Protein AF-A0A974P529-F1 (afdb_monomer_lite)

pLDDT: mean 87.69, std 9.78, range [57.41, 97.06]

Sequence (82 aa):
MAAYGAVRGELMAFKARD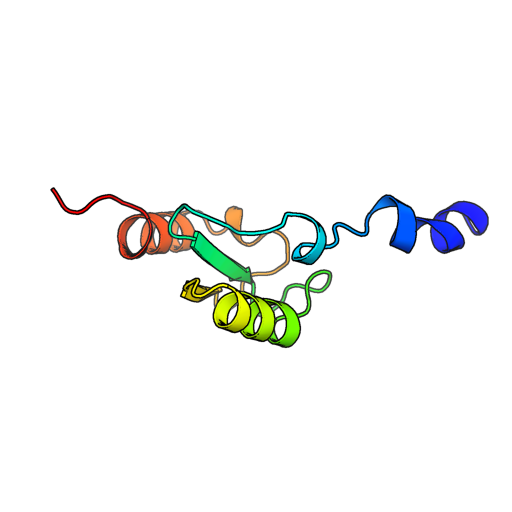LGPIATPVVFLLGTLDAYSVSSEVEAYAREVGATYVPVAGGGHSAMFMVAEMLGLLVEHVRPSA

Secondary structure (DSSP, 8-state):
-HHHHHHHHHHH---GGGG----S--EEEEETT-SSS-HHHHHHHHHHTT-EEEEETT--TTGGG-HHH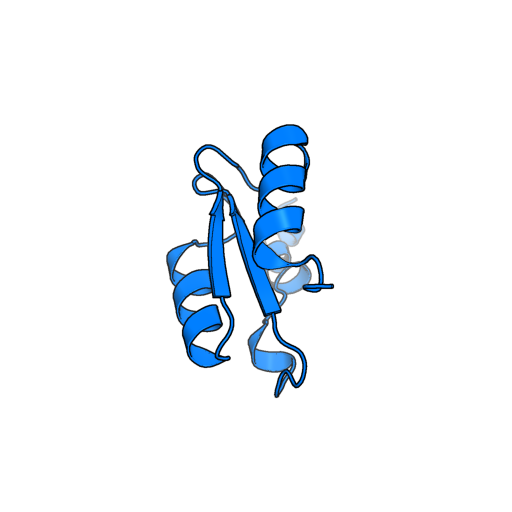HHHHHHHHTSPP-

Foldseek 3Di:
DVVCVVCVCVVVDDDPVVVPADPDADEAEEEPAEPPDDLVVVVVVCVVRVHHYDYDYRAYPVNVVVPVSNVVVCVVPPDDDD

InterPro domains:
  IPR029058 Alpha/Beta hydrolase fold [G3DSA:3.40.50.1820] (1-79)
  IPR029058 Alpha/Beta hydrolase fold [SSF53474] (16-77)

Radius of gyration: 14.89 Å; chains: 1; bounding box: 33×29×44 Å

Structure (mmCIF, N/CA/C/O backbone):
data_AF-A0A974P529-F1
#
_entry.id   AF-A0A974P529-F1
#
loop_
_atom_site.group_PDB
_atom_site.id
_atom_site.type_symbol
_atom_site.label_atom_id
_atom_site.label_alt_id
_atom_site.label_comp_id
_atom_site.label_asym_id
_atom_site.label_entity_id
_atom_site.label_seq_id
_atom_site.pdbx_PDB_ins_code
_atom_site.Cartn_x
_atom_site.Cartn_y
_atom_site.Cartn_z
_atom_site.occupancy
_atom_site.B_iso_or_equiv
_atom_site.auth_seq_id
_atom_site.auth_comp_id
_atom_site.auth_asym_id
_atom_site.auth_atom_id
_atom_site.pdbx_PDB_model_num
ATOM 1 N N . MET A 1 1 ? 21.841 -13.839 -17.997 1.00 64.38 1 MET A N 1
ATOM 2 C CA . MET A 1 1 ? 20.814 -12.774 -17.931 1.00 64.38 1 MET A CA 1
ATOM 3 C C . MET A 1 1 ? 19.494 -13.157 -18.599 1.00 64.38 1 MET A C 1
ATOM 5 O O . MET A 1 1 ? 18.482 -13.033 -17.931 1.00 64.38 1 MET A O 1
ATOM 9 N N . ALA A 1 2 ? 19.468 -13.669 -19.840 1.00 78.31 2 ALA A N 1
ATOM 10 C CA . ALA A 1 2 ? 18.213 -14.039 -20.525 1.00 78.31 2 ALA A CA 1
ATOM 11 C C . ALA A 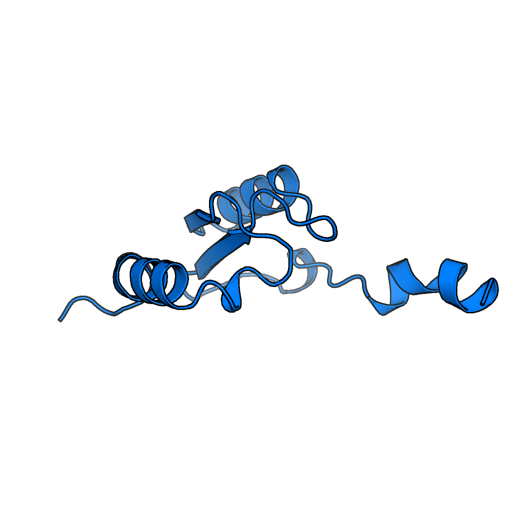1 2 ? 17.354 -15.070 -19.759 1.00 78.31 2 ALA A C 1
ATOM 13 O O . ALA A 1 2 ? 16.170 -14.839 -19.550 1.00 78.31 2 ALA A O 1
ATOM 14 N N . ALA A 1 3 ? 17.970 -16.148 -19.257 1.00 77.88 3 ALA A N 1
ATOM 15 C CA . ALA A 1 3 ? 17.275 -17.144 -18.436 1.00 77.88 3 ALA A CA 1
ATOM 16 C C . ALA A 1 3 ? 16.700 -16.542 -17.139 1.00 77.88 3 ALA A C 1
ATOM 18 O O . ALA A 1 3 ? 15.554 -16.801 -16.807 1.00 77.88 3 ALA A O 1
ATOM 19 N N . TYR A 1 4 ? 17.461 -15.678 -16.453 1.00 73.75 4 TYR A N 1
ATOM 20 C CA . TYR A 1 4 ? 16.988 -14.971 -15.257 1.00 73.75 4 TYR A CA 1
ATOM 21 C C . TYR A 1 4 ? 15.800 -14.058 -15.574 1.00 73.75 4 TYR A C 1
ATOM 23 O O . TYR A 1 4 ? 14.806 -14.109 -14.867 1.00 73.75 4 TYR A O 1
ATOM 31 N N . GLY A 1 5 ? 15.857 -13.274 -16.657 1.00 75.44 5 GLY A N 1
ATOM 32 C CA . GLY A 1 5 ? 14.738 -12.428 -17.085 1.00 75.44 5 GLY A CA 1
ATOM 33 C C . GLY A 1 5 ? 13.460 -13.220 -17.375 1.00 75.44 5 GLY A C 1
ATOM 34 O O . GLY A 1 5 ? 12.381 -12.756 -17.024 1.00 75.44 5 GLY A O 1
ATOM 35 N N . ALA A 1 6 ? 13.591 -14.427 -17.938 1.00 78.25 6 ALA A N 1
ATOM 36 C CA . ALA A 1 6 ? 12.462 -15.306 -18.233 1.00 78.25 6 ALA A CA 1
ATOM 37 C C . ALA A 1 6 ? 11.770 -15.853 -16.972 1.00 78.25 6 ALA A C 1
ATOM 39 O O . ALA A 1 6 ? 10.550 -15.942 -16.953 1.00 78.25 6 ALA A O 1
ATOM 40 N N . VAL A 1 7 ? 12.525 -16.173 -15.912 1.00 71.38 7 VAL A N 1
ATOM 41 C CA . VAL A 1 7 ? 11.963 -16.754 -14.672 1.00 71.38 7 VAL A CA 1
ATOM 42 C C . VAL A 1 7 ? 11.783 -15.744 -13.537 1.00 71.38 7 VAL A C 1
ATOM 44 O O . VAL A 1 7 ? 11.186 -16.068 -12.516 1.00 71.38 7 VAL A O 1
ATOM 47 N N . ARG A 1 8 ? 12.290 -14.511 -13.673 1.00 70.38 8 ARG A N 1
ATOM 48 C CA . ARG A 1 8 ? 12.250 -13.489 -12.611 1.00 70.38 8 ARG A CA 1
ATOM 49 C C . ARG A 1 8 ? 10.827 -13.196 -12.149 1.00 70.38 8 ARG A C 1
ATOM 51 O O . ARG A 1 8 ? 10.626 -13.015 -10.956 1.00 70.38 8 ARG A O 1
ATOM 58 N N . GLY A 1 9 ? 9.871 -13.156 -13.078 1.00 66.81 9 GLY A N 1
ATOM 59 C CA . GLY A 1 9 ? 8.458 -12.977 -12.758 1.00 66.81 9 GLY A CA 1
ATOM 60 C C . GLY A 1 9 ? 7.952 -14.081 -11.836 1.00 66.81 9 GLY A C 1
ATOM 61 O O . GLY A 1 9 ? 7.388 -13.774 -10.804 1.00 66.81 9 GLY A O 1
ATOM 62 N N . GLU A 1 10 ? 8.240 -15.345 -12.142 1.00 70.31 10 GLU A N 1
ATOM 63 C CA . GLU A 1 10 ? 7.829 -16.496 -11.325 1.00 70.31 10 GLU A CA 1
ATOM 64 C C . GLU A 1 10 ? 8.565 -16.563 -9.982 1.00 70.31 10 GLU A C 1
ATOM 66 O O . GLU A 1 10 ? 7.949 -16.832 -8.956 1.00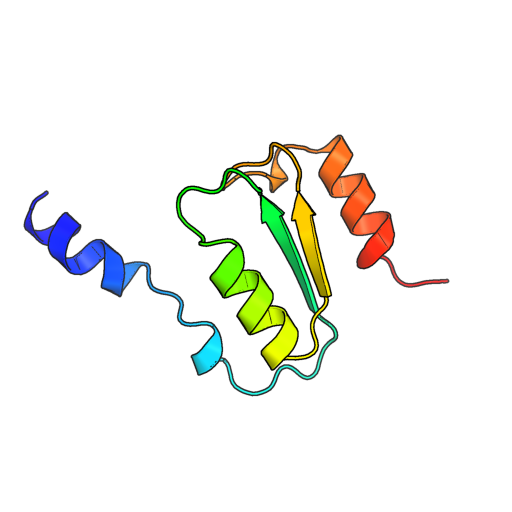 70.31 10 GLU A O 1
ATOM 71 N N . LEU A 1 11 ? 9.868 -16.265 -9.965 1.00 68.06 11 LEU A N 1
ATOM 72 C CA . LEU A 1 11 ? 10.681 -16.270 -8.743 1.00 68.06 11 LEU A CA 1
ATOM 73 C C . LEU A 1 11 ? 10.316 -15.143 -7.770 1.00 68.06 11 LEU A C 1
ATOM 75 O O . LEU A 1 11 ? 10.542 -15.279 -6.571 1.00 68.06 11 LEU A O 1
ATOM 79 N N . MET A 1 12 ? 9.812 -14.020 -8.283 1.00 71.00 12 MET A N 1
ATOM 80 C CA . MET A 1 12 ? 9.449 -12.840 -7.491 1.00 71.00 12 MET A CA 1
ATOM 81 C C . MET A 1 12 ? 7.927 -12.668 -7.362 1.00 71.00 12 MET A C 1
ATOM 83 O O . MET A 1 12 ? 7.479 -11.745 -6.683 1.00 71.00 12 MET A O 1
ATOM 87 N N . ALA A 1 13 ? 7.125 -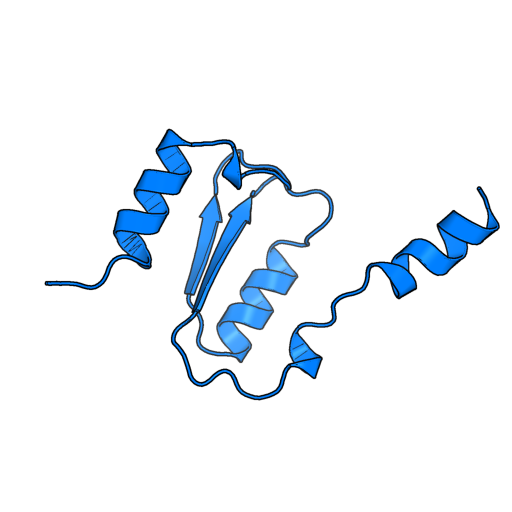13.527 -8.003 1.00 68.00 13 ALA A N 1
ATOM 88 C CA . ALA A 1 13 ? 5.670 -13.463 -7.954 1.00 68.00 13 ALA A CA 1
ATOM 89 C C . ALA A 1 13 ? 5.175 -13.991 -6.612 1.00 68.00 13 ALA A C 1
ATOM 91 O O . ALA A 1 13 ? 4.866 -15.169 -6.442 1.00 68.00 13 ALA A O 1
ATOM 92 N N . PHE A 1 14 ? 5.036 -13.080 -5.662 1.00 73.12 14 PHE A N 1
ATOM 93 C CA . PHE A 1 14 ? 4.153 -13.295 -4.537 1.00 73.12 14 PHE A CA 1
ATOM 94 C C . PHE A 1 14 ? 2.696 -13.122 -4.994 1.00 73.12 14 PHE A C 1
ATOM 96 O O . PHE A 1 14 ? 2.298 -12.042 -5.432 1.00 73.12 14 PHE A O 1
ATOM 103 N N . LYS A 1 15 ? 1.888 -14.181 -4.898 1.00 80.50 15 LYS A N 1
ATOM 104 C CA . LYS A 1 15 ? 0.449 -14.133 -5.187 1.00 80.50 15 LYS A CA 1
ATOM 105 C C . LYS A 1 15 ? -0.327 -13.996 -3.887 1.00 80.50 15 LYS A C 1
ATOM 107 O O . LYS A 1 15 ? -0.570 -14.977 -3.195 1.00 80.50 15 LYS A O 1
ATOM 112 N N . ALA A 1 16 ? -0.752 -12.774 -3.572 1.00 81.62 16 ALA A N 1
ATOM 113 C CA . ALA A 1 16 ? -1.442 -12.484 -2.313 1.00 81.62 16 ALA A CA 1
ATOM 114 C C . ALA A 1 16 ? -2.705 -13.341 -2.095 1.00 81.62 16 ALA A C 1
ATOM 116 O O . ALA A 1 16 ? -2.975 -13.744 -0.970 1.00 81.62 16 ALA A O 1
ATOM 117 N N . ARG A 1 17 ? -3.420 -13.695 -3.172 1.00 84.69 17 ARG A N 1
ATOM 118 C CA . ARG A 1 17 ? -4.623 -14.549 -3.133 1.00 84.69 17 ARG A CA 1
ATOM 119 C C . ARG A 1 17 ? -4.367 -15.969 -2.626 1.00 84.69 17 ARG A C 1
ATOM 121 O O . ARG A 1 17 ? -5.296 -16.612 -2.147 1.00 84.69 17 ARG A O 1
ATOM 128 N N . ASP A 1 18 ? -3.123 -16.433 -2.677 1.00 87.75 18 ASP A N 1
ATOM 129 C CA . ASP A 1 18 ? -2.752 -17.766 -2.202 1.00 87.75 18 ASP A CA 1
ATOM 130 C C . ASP A 1 18 ? -2.572 -17.801 -0.669 1.00 87.75 18 ASP A C 1
ATOM 132 O O . ASP A 1 18 ? -2.460 -18.881 -0.092 1.00 87.75 18 ASP A O 1
ATOM 136 N N . LEU A 1 19 ? -2.579 -16.645 0.018 1.00 79.19 19 LEU A N 1
ATOM 137 C CA . LEU A 1 19 ? -2.480 -16.567 1.485 1.00 79.19 19 LEU A CA 1
ATOM 138 C C . LEU A 1 19 ? -3.716 -17.110 2.221 1.00 79.19 19 LEU A C 1
ATOM 140 O O . LEU A 1 19 ? -3.634 -17.390 3.417 1.00 79.19 19 LEU A O 1
ATOM 144 N N . GLY A 1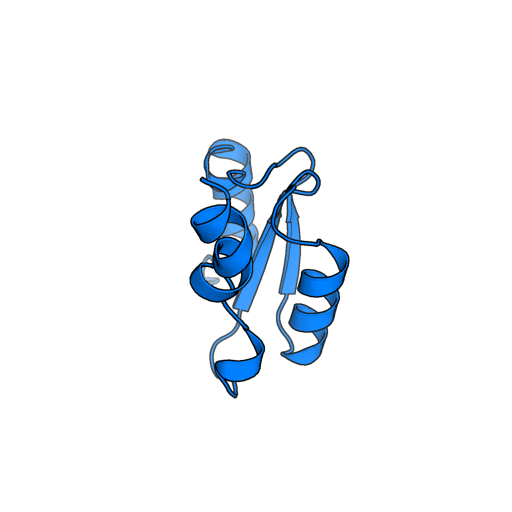 20 ? -4.854 -17.248 1.537 1.00 83.19 20 GLY A N 1
ATOM 145 C CA . GLY A 1 20 ? -6.124 -17.593 2.171 1.00 83.19 20 GLY A CA 1
ATOM 146 C C . GLY A 1 20 ? -6.722 -16.441 3.000 1.00 83.19 20 GLY A C 1
ATOM 147 O O . GLY A 1 20 ? -6.333 -15.283 2.837 1.00 83.19 20 GLY A O 1
ATOM 148 N N . PRO A 1 21 ? -7.713 -16.729 3.864 1.00 85.31 21 PRO A N 1
ATOM 149 C CA . PRO A 1 21 ? -8.425 -15.704 4.625 1.00 85.31 21 PRO A CA 1
ATOM 150 C C . PRO A 1 21 ? -7.512 -14.947 5.596 1.00 85.31 21 PRO A C 1
ATOM 152 O O . PRO A 1 21 ? -6.765 -15.553 6.364 1.00 85.31 21 PRO A O 1
ATOM 155 N N . ILE A 1 22 ? -7.633 -13.620 5.622 1.00 86.75 22 ILE A N 1
ATOM 156 C CA . ILE A 1 22 ? -6.884 -12.752 6.534 1.00 86.75 22 ILE A CA 1
ATOM 157 C C . ILE A 1 22 ? -7.788 -12.387 7.718 1.00 86.75 22 ILE A C 1
ATOM 159 O O . ILE A 1 22 ? -8.770 -11.672 7.559 1.00 86.75 22 ILE A O 1
ATOM 163 N N . ALA A 1 23 ? -7.471 -12.898 8.911 1.00 87.25 23 ALA A N 1
ATOM 164 C CA . ALA A 1 23 ? -8.283 -12.680 10.117 1.00 87.25 23 ALA A CA 1
ATOM 165 C C . ALA A 1 23 ? -7.997 -11.343 10.830 1.00 87.25 23 ALA A C 1
ATOM 167 O O . ALA A 1 23 ? -8.804 -10.880 11.633 1.00 87.25 23 ALA A O 1
ATOM 168 N N . THR A 1 24 ? -6.842 -10.737 10.560 1.00 87.94 24 THR A N 1
ATOM 169 C CA . THR A 1 24 ? -6.400 -9.488 11.188 1.00 87.94 24 THR A CA 1
ATOM 170 C C . THR A 1 24 ? -6.735 -8.304 10.282 1.00 87.94 24 THR A C 1
ATOM 172 O O . THR A 1 24 ? -6.551 -8.423 9.072 1.00 87.94 24 THR A O 1
ATOM 175 N N . PRO A 1 25 ? -7.161 -7.146 10.816 1.00 90.75 25 PRO A N 1
ATOM 176 C CA . PRO A 1 25 ? -7.280 -5.928 10.019 1.00 90.75 25 PRO A CA 1
ATOM 177 C C . PRO A 1 25 ? -5.959 -5.584 9.316 1.00 90.75 25 PRO A C 1
ATOM 179 O O . PRO A 1 25 ? -4.897 -5.590 9.941 1.00 90.75 25 PRO A O 1
ATOM 182 N N . VAL A 1 26 ? -6.027 -5.279 8.020 1.00 92.62 26 VAL A N 1
ATOM 183 C CA . VAL A 1 26 ? -4.860 -4.945 7.190 1.00 92.62 26 VAL A CA 1
ATOM 184 C C . VAL A 1 26 ? -5.013 -3.553 6.595 1.00 92.62 26 VAL A C 1
ATOM 186 O O . VAL A 1 26 ? -6.100 -3.149 6.181 1.00 92.62 26 VAL A O 1
ATOM 189 N N . VAL A 1 27 ? -3.886 -2.847 6.516 1.00 94.88 27 VAL A N 1
ATOM 190 C CA . VAL A 1 27 ? -3.741 -1.586 5.790 1.00 94.88 27 VAL A CA 1
ATOM 191 C C . VAL A 1 27 ? -2.647 -1.759 4.738 1.00 94.88 27 VAL A C 1
ATOM 193 O O . VAL A 1 27 ? -1.519 -2.124 5.064 1.00 94.88 27 VAL A O 1
ATOM 196 N N . PHE A 1 28 ? -2.976 -1.491 3.477 1.00 95.00 28 PHE A N 1
ATOM 197 C CA . PHE A 1 28 ? -2.038 -1.460 2.360 1.00 95.00 28 PHE A CA 1
ATOM 198 C C . PHE A 1 28 ? -1.562 -0.026 2.129 1.00 95.00 28 PHE A C 1
ATOM 200 O O . PHE A 1 28 ? -2.334 0.819 1.683 1.00 95.00 28 PHE A O 1
ATOM 207 N N . LEU A 1 29 ? -0.284 0.228 2.406 1.00 96.19 29 LEU A N 1
ATOM 208 C CA . LEU A 1 29 ? 0.397 1.488 2.110 1.00 96.19 29 LEU A CA 1
ATOM 209 C C . LEU A 1 29 ? 1.205 1.306 0.824 1.00 96.19 29 LEU A C 1
ATOM 211 O O . LEU A 1 29 ? 2.171 0.543 0.820 1.00 96.19 29 LEU A O 1
ATOM 215 N N . LEU A 1 30 ? 0.812 1.971 -0.265 1.00 96.12 30 LEU A N 1
ATOM 216 C CA . LEU A 1 30 ? 1.478 1.806 -1.561 1.00 96.12 30 LEU A CA 1
ATOM 217 C C . LEU A 1 30 ? 1.858 3.136 -2.200 1.00 96.12 30 LEU A C 1
ATOM 219 O O . LEU A 1 30 ? 1.019 4.016 -2.371 1.00 96.12 30 LEU A O 1
ATOM 223 N N . GLY A 1 31 ? 3.111 3.238 -2.635 1.00 96.69 31 GLY A N 1
ATOM 224 C CA . GLY A 1 31 ? 3.592 4.343 -3.450 1.00 96.69 31 GLY A CA 1
ATOM 225 C C . GLY A 1 31 ? 2.820 4.503 -4.762 1.00 96.69 31 GLY A C 1
ATOM 226 O O . GLY A 1 31 ? 2.742 3.581 -5.566 1.00 96.69 31 GLY A O 1
ATOM 227 N N . THR A 1 32 ? 2.294 5.700 -5.016 1.00 95.12 32 THR A N 1
ATOM 228 C CA . THR A 1 32 ? 1.583 6.032 -6.272 1.00 95.12 32 THR A CA 1
ATOM 229 C C . THR A 1 32 ? 2.456 5.974 -7.532 1.00 95.12 32 THR A C 1
ATOM 231 O O . THR A 1 32 ? 1.923 5.896 -8.635 1.00 95.12 32 THR A O 1
ATOM 234 N N . LEU A 1 33 ? 3.780 6.002 -7.373 1.00 94.31 33 LEU A N 1
ATOM 235 C CA . LEU A 1 33 ? 4.791 5.888 -8.425 1.00 94.31 33 LEU A CA 1
ATOM 236 C C . LEU A 1 33 ? 5.525 4.531 -8.381 1.00 94.31 33 LEU A C 1
ATOM 238 O O . LEU A 1 33 ? 6.621 4.412 -8.932 1.00 94.31 33 LEU A O 1
ATOM 242 N N . ASP A 1 34 ? 4.994 3.520 -7.678 1.00 93.81 34 ASP A N 1
ATOM 243 C CA . ASP A 1 34 ? 5.586 2.177 -7.668 1.00 93.81 34 ASP A CA 1
ATOM 244 C C . ASP A 1 34 ? 5.541 1.559 -9.079 1.00 93.81 34 ASP A C 1
ATOM 246 O O . ASP A 1 34 ? 4.492 1.462 -9.710 1.00 93.81 34 ASP A O 1
ATOM 250 N N . ALA A 1 35 ? 6.709 1.155 -9.583 1.00 88.50 35 ALA A N 1
ATOM 251 C CA . ALA A 1 35 ? 6.873 0.548 -10.901 1.00 88.50 35 ALA A CA 1
ATOM 252 C C . ALA A 1 35 ? 6.762 -0.988 -10.885 1.00 88.50 35 ALA A C 1
ATOM 254 O O . ALA A 1 35 ? 6.759 -1.609 -11.948 1.00 88.50 35 ALA A O 1
ATOM 255 N N . TYR A 1 36 ? 6.722 -1.606 -9.704 1.00 85.06 36 TYR A N 1
ATOM 256 C CA . TYR A 1 36 ? 6.685 -3.060 -9.537 1.00 85.06 36 TYR A CA 1
ATOM 257 C C . TYR A 1 36 ? 5.322 -3.562 -9.067 1.00 85.06 36 TYR A C 1
ATOM 259 O O . TYR A 1 36 ? 4.936 -4.670 -9.431 1.00 85.06 36 TYR A O 1
ATOM 267 N N . SER A 1 37 ? 4.592 -2.756 -8.295 1.00 87.00 37 SER A N 1
ATOM 268 C CA . SER A 1 37 ? 3.252 -3.094 -7.808 1.00 87.00 37 SER A CA 1
ATOM 269 C C . SER A 1 37 ? 2.210 -2.221 -8.499 1.00 87.00 37 SER A C 1
ATOM 271 O O . SER A 1 37 ? 2.279 -0.996 -8.438 1.00 87.00 37 SER A O 1
ATOM 273 N N . VAL A 1 38 ? 1.217 -2.836 -9.140 1.00 88.19 38 VAL A N 1
ATOM 274 C CA . VAL A 1 38 ? 0.168 -2.098 -9.853 1.00 88.19 38 VAL A CA 1
ATOM 275 C C . VAL A 1 38 ? -0.889 -1.608 -8.860 1.00 88.19 38 VAL A C 1
ATOM 277 O O . VAL A 1 38 ? -1.621 -2.409 -8.280 1.00 88.19 38 VAL A O 1
ATOM 280 N N . SER A 1 39 ? -1.005 -0.288 -8.682 1.00 90.62 39 SER A N 1
ATOM 281 C CA . SER A 1 39 ? -1.904 0.320 -7.685 1.00 90.62 39 SER A CA 1
ATOM 282 C C . SER A 1 39 ? -3.358 -0.132 -7.787 1.00 90.62 39 SER A C 1
ATOM 284 O O . SER A 1 39 ? -3.972 -0.435 -6.767 1.00 90.62 39 SER A O 1
ATOM 286 N N . SER A 1 40 ? -3.901 -0.239 -9.002 1.00 92.00 40 SER A N 1
ATOM 287 C CA . SER A 1 40 ? -5.282 -0.686 -9.214 1.00 92.00 40 SER A CA 1
ATOM 288 C C . SER A 1 40 ? -5.508 -2.143 -8.804 1.00 92.00 40 SER A C 1
ATOM 290 O O . SER A 1 40 ? -6.589 -2.484 -8.327 1.00 92.00 40 SER A O 1
ATOM 292 N N . GLU A 1 41 ? -4.501 -3.006 -8.949 1.00 91.69 41 GLU A N 1
ATOM 293 C CA . GLU A 1 41 ? -4.590 -4.404 -8.521 1.00 91.69 41 GLU A CA 1
ATOM 294 C C . GLU A 1 41 ? -4.542 -4.524 -6.998 1.00 91.69 41 GLU A C 1
ATOM 296 O O . GLU A 1 41 ? -5.308 -5.298 -6.420 1.00 91.69 41 GLU A O 1
ATOM 301 N N . VAL A 1 42 ? -3.690 -3.728 -6.345 1.00 92.25 42 VAL A N 1
ATOM 302 C CA . VAL A 1 42 ? -3.601 -3.678 -4.879 1.00 92.25 42 VAL A CA 1
ATOM 303 C C . VAL A 1 42 ? -4.890 -3.120 -4.277 1.00 92.25 42 VAL A C 1
ATOM 305 O O . VAL A 1 42 ? -5.404 -3.697 -3.323 1.00 92.25 42 VAL A O 1
ATOM 308 N N . GLU A 1 43 ? -5.456 -2.055 -4.847 1.00 95.38 43 GLU A N 1
ATOM 309 C CA . GLU A 1 43 ? -6.737 -1.496 -4.396 1.00 95.38 43 GLU A CA 1
ATOM 310 C C . GLU A 1 43 ? -7.884 -2.506 -4.559 1.00 95.38 43 GLU A C 1
ATOM 312 O O . GLU A 1 43 ? -8.686 -2.705 -3.641 1.00 95.38 43 GLU A O 1
ATOM 317 N N . ALA A 1 44 ? -7.956 -3.182 -5.711 1.00 94.00 44 ALA A N 1
ATOM 318 C CA . ALA A 1 44 ? -8.964 -4.208 -5.955 1.00 94.00 44 ALA A CA 1
ATOM 319 C C . ALA A 1 44 ? -8.844 -5.364 -4.953 1.00 94.00 44 ALA A C 1
ATOM 321 O O . ALA A 1 44 ? -9.855 -5.802 -4.402 1.00 94.00 44 ALA A O 1
ATOM 322 N N . TYR A 1 45 ? -7.620 -5.818 -4.678 1.00 92.44 45 TYR A N 1
ATOM 323 C CA . TYR A 1 45 ? -7.374 -6.867 -3.694 1.00 92.44 45 TYR A CA 1
ATOM 324 C C . TYR A 1 45 ? -7.690 -6.415 -2.264 1.00 92.44 45 TYR A C 1
ATOM 326 O O . TYR A 1 45 ? -8.311 -7.161 -1.515 1.00 92.44 45 TYR A O 1
ATOM 334 N N . ALA A 1 46 ? -7.347 -5.181 -1.885 1.00 94.25 46 ALA A N 1
ATOM 335 C CA . ALA A 1 46 ? -7.697 -4.636 -0.576 1.00 94.25 46 ALA A CA 1
ATOM 336 C C . ALA A 1 46 ? -9.217 -4.661 -0.353 1.00 94.25 46 ALA A C 1
ATOM 338 O O . ALA A 1 46 ? -9.681 -5.113 0.692 1.00 94.25 46 ALA A O 1
ATOM 339 N N . ARG A 1 47 ? -9.999 -4.273 -1.369 1.00 94.44 47 ARG A N 1
ATOM 340 C CA . ARG A 1 47 ? -11.466 -4.358 -1.336 1.00 94.44 47 ARG A CA 1
ATOM 341 C C . ARG A 1 47 ? -11.966 -5.800 -1.217 1.00 94.44 47 ARG A C 1
ATOM 343 O O . ARG A 1 47 ? -12.900 -6.046 -0.462 1.00 94.44 47 ARG A O 1
ATOM 350 N N . GLU A 1 48 ? -11.351 -6.728 -1.949 1.00 93.12 48 GLU A N 1
ATOM 351 C CA . GLU A 1 48 ? -11.673 -8.164 -1.931 1.00 93.12 48 GLU A CA 1
ATOM 352 C C . GLU A 1 48 ? -11.554 -8.754 -0.517 1.00 93.12 48 GLU A C 1
ATOM 354 O O . GLU A 1 48 ? -12.436 -9.493 -0.083 1.00 93.12 48 GLU A O 1
ATOM 359 N N . VAL A 1 49 ? -10.505 -8.381 0.224 1.00 92.50 49 VAL A N 1
ATOM 360 C CA . VAL A 1 49 ? -10.224 -8.919 1.569 1.00 92.50 49 VAL A CA 1
ATOM 361 C C . VAL A 1 49 ? -10.725 -8.036 2.717 1.00 92.50 49 VAL A C 1
ATOM 363 O O . VAL A 1 49 ? -10.437 -8.323 3.876 1.00 92.50 49 VAL A O 1
ATOM 366 N N . GLY A 1 50 ? -11.460 -6.959 2.425 1.00 93.00 50 GLY A N 1
ATOM 367 C CA . GLY A 1 50 ? -11.962 -6.029 3.444 1.00 93.00 50 GLY A CA 1
ATOM 368 C C . GLY A 1 50 ? -10.868 -5.231 4.166 1.00 93.00 50 GLY A C 1
ATOM 369 O O . GLY A 1 50 ? -11.052 -4.834 5.315 1.00 93.00 50 GLY A O 1
ATOM 370 N N . ALA A 1 51 ? -9.728 -5.013 3.512 1.00 93.88 51 ALA A N 1
ATOM 371 C CA . ALA A 1 51 ? -8.620 -4.208 4.011 1.00 93.88 51 ALA A CA 1
ATOM 372 C C . ALA A 1 51 ? -8.726 -2.739 3.571 1.00 93.88 51 ALA A C 1
ATOM 374 O O . ALA A 1 51 ? -9.399 -2.398 2.595 1.00 93.88 51 ALA A O 1
ATOM 375 N N . THR A 1 52 ? -7.993 -1.866 4.260 1.00 95.44 52 THR A N 1
ATOM 376 C CA . THR A 1 52 ? -7.877 -0.448 3.897 1.00 95.44 52 THR A CA 1
ATOM 377 C C . THR A 1 52 ? -6.744 -0.259 2.893 1.00 95.44 52 THR A C 1
ATOM 379 O O . THR A 1 52 ? -5.633 -0.730 3.123 1.00 95.44 52 THR A O 1
ATOM 382 N N . TYR A 1 53 ? -6.991 0.463 1.800 1.00 96.69 53 TYR A N 1
ATOM 383 C CA . TYR A 1 53 ? -5.954 0.898 0.862 1.00 96.69 53 TYR A CA 1
ATOM 384 C C . TYR A 1 53 ? -5.662 2.387 1.045 1.00 96.69 53 TYR A C 1
ATOM 386 O O . TYR A 1 53 ? -6.581 3.205 1.015 1.00 96.69 53 TYR A O 1
ATOM 394 N N . VAL A 1 54 ? -4.387 2.731 1.223 1.00 97.06 54 VAL A N 1
ATOM 395 C CA . VAL A 1 54 ? -3.919 4.101 1.443 1.00 97.06 54 VAL A CA 1
ATOM 396 C C . VAL A 1 54 ? -2.776 4.400 0.464 1.00 97.06 54 VAL A C 1
ATOM 398 O O . VAL A 1 54 ? -1.654 3.909 0.642 1.00 97.06 54 VAL A O 1
ATOM 401 N N . PRO A 1 55 ? -3.030 5.185 -0.598 1.00 95.81 55 PRO A N 1
ATOM 402 C CA . PRO A 1 55 ? -1.991 5.562 -1.543 1.00 95.81 55 PRO A CA 1
ATOM 403 C C . PRO A 1 55 ? -1.025 6.580 -0.923 1.00 95.81 55 PRO A C 1
ATOM 405 O O . PRO A 1 55 ? -1.431 7.585 -0.342 1.00 95.81 55 PRO A O 1
ATOM 408 N N . VAL A 1 56 ? 0.273 6.360 -1.116 1.00 96.44 56 VAL A N 1
ATOM 409 C CA . VAL A 1 56 ? 1.350 7.267 -0.713 1.00 96.44 56 VAL A CA 1
ATOM 410 C C . VAL A 1 56 ? 1.701 8.150 -1.908 1.00 96.44 56 VAL A C 1
ATOM 412 O O . VAL A 1 56 ? 2.368 7.724 -2.862 1.00 96.44 56 VAL A O 1
ATOM 415 N N . ALA A 1 57 ? 1.203 9.386 -1.890 1.00 94.19 57 ALA A N 1
ATOM 416 C CA . ALA A 1 57 ? 1.429 10.356 -2.957 1.00 94.19 57 ALA A CA 1
ATOM 417 C C . ALA A 1 57 ? 2.934 10.614 -3.161 1.00 94.19 57 ALA A C 1
ATOM 419 O O . ALA A 1 57 ? 3.662 10.871 -2.207 1.00 94.19 57 ALA A O 1
ATOM 420 N N . GLY A 1 58 ? 3.411 10.509 -4.403 1.00 93.50 58 GLY A N 1
ATOM 421 C CA . GLY A 1 58 ? 4.827 10.690 -4.749 1.00 93.50 58 GLY A CA 1
ATOM 422 C C . GLY A 1 58 ? 5.761 9.539 -4.348 1.00 93.50 58 GLY A C 1
ATOM 423 O O . GLY A 1 58 ? 6.932 9.559 -4.720 1.00 93.50 58 GLY A O 1
ATOM 424 N N . GLY A 1 59 ? 5.272 8.522 -3.631 1.00 95.00 59 GLY A N 1
ATOM 425 C CA . GLY A 1 59 ? 6.076 7.368 -3.231 1.00 95.00 59 GLY A CA 1
ATOM 426 C C . GLY A 1 59 ? 6.295 6.378 -4.370 1.00 95.00 59 GLY A C 1
ATOM 427 O O . GLY A 1 59 ? 5.356 6.047 -5.084 1.00 95.00 59 GLY A O 1
ATOM 428 N N . GLY A 1 60 ? 7.522 5.880 -4.527 1.00 94.94 60 GLY A N 1
ATOM 429 C CA . GLY A 1 60 ? 7.833 4.743 -5.401 1.00 94.94 60 GLY A CA 1
ATOM 430 C C . GLY A 1 60 ? 7.737 3.402 -4.669 1.00 94.94 60 GLY A C 1
ATOM 431 O O . GLY A 1 60 ? 7.192 3.314 -3.573 1.00 94.94 60 GLY A O 1
ATOM 432 N N . HIS A 1 61 ? 8.358 2.361 -5.225 1.00 93.88 61 HIS A N 1
ATOM 433 C CA . HIS A 1 61 ? 8.426 1.034 -4.590 1.00 93.88 61 HIS A CA 1
ATOM 434 C C . HIS A 1 61 ? 8.986 1.060 -3.169 1.00 93.88 61 HIS A C 1
ATOM 436 O O . HIS A 1 61 ? 8.560 0.321 -2.287 1.00 93.88 61 HIS A O 1
ATOM 442 N N . SER A 1 62 ? 9.948 1.953 -2.943 1.00 94.94 62 SER A N 1
ATOM 443 C CA . SER A 1 62 ? 10.585 2.127 -1.647 1.00 94.94 62 SER A CA 1
ATOM 444 C C . SER A 1 62 ? 10.008 3.309 -0.861 1.00 94.94 62 SER A C 1
ATOM 446 O O . SER A 1 62 ? 10.741 4.008 -0.162 1.00 94.94 62 SER A O 1
ATOM 448 N N . ALA A 1 63 ? 8.695 3.546 -0.972 1.00 95.06 63 ALA A N 1
ATOM 449 C CA . ALA A 1 63 ? 7.989 4.614 -0.257 1.00 95.06 63 ALA A CA 1
ATOM 450 C C . ALA A 1 63 ? 8.175 4.554 1.270 1.00 95.06 63 ALA A C 1
ATOM 452 O O . ALA A 1 63 ? 8.039 5.576 1.934 1.00 95.06 63 ALA A O 1
ATOM 453 N N . MET A 1 64 ? 8.568 3.403 1.835 1.00 93.12 64 MET A N 1
ATOM 454 C CA . MET A 1 64 ? 8.904 3.296 3.258 1.00 93.12 64 MET A CA 1
ATOM 455 C C . MET A 1 64 ? 10.074 4.198 3.694 1.00 93.12 64 MET A C 1
ATOM 457 O O . MET A 1 64 ? 10.203 4.482 4.881 1.00 93.12 64 MET A O 1
ATOM 461 N N . PHE A 1 65 ? 10.913 4.669 2.762 1.00 95.81 65 PHE A N 1
ATOM 462 C CA . PHE A 1 65 ? 11.980 5.636 3.053 1.00 95.81 65 PHE A CA 1
ATOM 463 C C . PHE A 1 65 ? 11.505 7.094 3.092 1.00 95.81 65 PHE A C 1
ATOM 465 O O . PHE A 1 65 ? 12.284 7.970 3.466 1.00 95.81 65 PHE A O 1
ATOM 472 N N . MET A 1 66 ? 10.245 7.380 2.757 1.00 96.00 66 MET A N 1
ATOM 473 C CA . MET A 1 66 ? 9.614 8.680 3.011 1.00 96.00 66 MET A CA 1
ATOM 474 C C . MET A 1 66 ? 9.242 8.758 4.495 1.00 96.00 66 MET A C 1
ATOM 476 O O . MET A 1 66 ? 8.085 8.616 4.877 1.00 96.00 66 MET A O 1
ATOM 480 N N . VAL A 1 67 ? 10.267 8.836 5.350 1.00 94.69 67 VAL A N 1
ATOM 481 C CA . VAL A 1 67 ? 10.157 8.518 6.783 1.00 94.69 67 VAL A CA 1
ATOM 482 C C . VAL A 1 67 ? 9.087 9.356 7.482 1.00 94.69 67 VAL A C 1
ATOM 484 O O . VAL A 1 67 ? 8.309 8.807 8.256 1.00 94.69 67 VAL A O 1
ATOM 487 N N . ALA A 1 68 ? 9.025 10.663 7.220 1.00 95.94 68 ALA A N 1
ATOM 488 C CA . ALA A 1 68 ? 8.069 11.547 7.884 1.00 95.94 68 ALA A CA 1
ATOM 489 C C . ALA A 1 68 ? 6.624 11.209 7.490 1.00 95.94 68 ALA A C 1
ATOM 491 O O . ALA A 1 68 ? 5.762 11.039 8.353 1.00 95.94 68 ALA A O 1
ATOM 492 N N . GLU A 1 69 ? 6.382 11.045 6.194 1.00 95.25 69 GLU A N 1
ATOM 493 C CA . GLU A 1 69 ? 5.091 10.670 5.632 1.00 95.25 69 GLU A CA 1
ATOM 494 C C . GLU A 1 69 ? 4.658 9.292 6.137 1.00 95.25 69 GLU A C 1
ATOM 496 O O . GLU A 1 69 ? 3.512 9.105 6.543 1.00 95.25 69 GLU A O 1
ATOM 501 N N . MET A 1 70 ? 5.581 8.330 6.185 1.00 94.38 70 MET A N 1
ATOM 502 C CA . MET A 1 70 ? 5.273 6.963 6.593 1.00 94.38 70 MET A CA 1
ATOM 503 C C . MET A 1 70 ? 5.017 6.815 8.075 1.00 94.38 70 MET A C 1
ATOM 505 O O . MET A 1 70 ? 4.086 6.111 8.458 1.00 94.38 70 MET A O 1
ATOM 509 N N . LEU A 1 71 ? 5.751 7.538 8.914 1.00 94.38 71 LEU A N 1
ATOM 510 C CA . LEU A 1 71 ? 5.410 7.617 10.329 1.00 94.38 71 LEU A CA 1
ATOM 511 C C . LEU A 1 71 ? 4.026 8.246 10.532 1.00 94.38 71 LEU A C 1
ATOM 513 O O . LEU A 1 71 ? 3.266 7.746 11.358 1.00 94.38 71 LEU A O 1
ATOM 517 N N . GLY A 1 72 ? 3.675 9.277 9.757 1.00 95.12 72 GLY A N 1
ATOM 518 C CA . GLY A 1 72 ? 2.340 9.882 9.776 1.00 95.12 72 GLY A CA 1
ATOM 519 C C . GLY A 1 72 ? 1.232 8.869 9.476 1.00 95.12 72 GLY A C 1
ATOM 520 O O . GLY A 1 72 ? 0.334 8.679 10.296 1.00 95.12 72 GLY A O 1
ATOM 521 N N . LEU A 1 73 ? 1.344 8.150 8.356 1.00 94.88 73 LEU A N 1
ATOM 522 C CA . LEU A 1 73 ? 0.345 7.153 7.950 1.00 94.88 73 LEU A CA 1
ATOM 523 C C . LEU A 1 73 ? 0.257 5.963 8.915 1.00 94.88 73 LEU A C 1
ATOM 525 O O . LEU A 1 73 ? -0.833 5.456 9.177 1.00 94.88 73 LEU A O 1
ATOM 529 N N . LEU A 1 74 ? 1.385 5.517 9.476 1.00 93.25 74 LEU A N 1
ATOM 530 C CA . LEU A 1 74 ? 1.388 4.456 10.486 1.00 93.25 74 LEU A CA 1
ATOM 531 C C . LEU A 1 74 ? 0.678 4.898 11.772 1.00 93.25 74 LEU A C 1
ATOM 533 O O . LEU A 1 74 ? -0.066 4.115 12.364 1.00 93.25 74 LEU A O 1
ATOM 537 N N . VAL A 1 75 ? 0.876 6.147 12.202 1.00 94.62 75 VAL A N 1
ATOM 538 C CA . VAL A 1 75 ? 0.164 6.705 13.359 1.00 94.62 75 VAL A CA 1
ATOM 539 C C . VAL A 1 75 ? -1.334 6.820 13.086 1.00 94.62 75 VAL A C 1
ATOM 541 O O . VAL A 1 75 ? -2.118 6.518 13.980 1.00 94.62 75 VAL A O 1
ATOM 544 N N . GLU A 1 76 ? -1.725 7.227 11.882 1.00 93.88 76 GLU A N 1
ATOM 545 C CA . GLU A 1 76 ? -3.130 7.418 11.512 1.00 93.88 76 GLU A CA 1
ATOM 546 C C . GLU A 1 76 ? -3.899 6.098 11.366 1.00 93.88 76 GLU A C 1
ATOM 548 O O . GLU A 1 76 ? -5.027 5.985 11.844 1.00 93.88 76 GLU A O 1
ATOM 553 N N . HIS A 1 77 ? -3.302 5.093 10.720 1.00 92.94 77 HIS A N 1
ATOM 554 C CA . HIS A 1 77 ? -4.042 3.906 10.278 1.00 92.94 77 HIS A CA 1
ATOM 555 C C . HIS A 1 77 ? -3.680 2.608 11.001 1.00 92.94 77 HIS A C 1
ATOM 557 O O . HIS A 1 77 ? -4.448 1.651 10.933 1.00 92.94 77 HIS A O 1
ATOM 563 N N . VAL A 1 78 ? -2.517 2.536 11.654 1.00 88.56 78 VAL A N 1
ATOM 564 C CA . VAL A 1 78 ? -2.008 1.281 12.242 1.00 88.56 78 VAL A CA 1
ATOM 565 C C . VAL A 1 78 ? -1.926 1.349 13.762 1.00 88.56 78 VAL A C 1
ATOM 567 O O . VAL A 1 78 ? -2.119 0.335 14.436 1.00 88.56 78 VAL A O 1
ATOM 570 N N . ARG A 1 79 ? -1.637 2.524 14.329 1.00 84.62 79 ARG A N 1
ATOM 571 C CA . ARG A 1 79 ? -1.522 2.674 15.780 1.00 84.62 79 ARG A CA 1
ATOM 572 C C . ARG A 1 79 ? -2.867 2.350 16.456 1.00 84.62 79 ARG A C 1
ATOM 574 O O . ARG A 1 79 ? -3.876 2.952 16.096 1.00 84.62 79 ARG A O 1
ATOM 581 N N . PRO A 1 80 ? -2.892 1.465 17.470 1.00 71.06 80 PRO A N 1
ATOM 582 C CA . PRO A 1 80 ? -4.102 1.208 18.242 1.00 71.06 80 PRO A CA 1
ATOM 583 C C . PRO A 1 80 ? -4.615 2.499 18.885 1.00 71.06 80 PRO A C 1
ATOM 585 O O . PRO A 1 80 ? -3.832 3.249 19.478 1.00 71.06 80 PRO A O 1
ATOM 588 N N . SER A 1 81 ? -5.919 2.752 18.783 1.00 66.75 81 SER A N 1
ATOM 589 C CA . SER A 1 81 ? -6.580 3.765 19.606 1.00 66.75 81 SER A CA 1
ATOM 590 C C . SER A 1 81 ? -6.445 3.344 21.072 1.00 66.75 81 SER A C 1
ATOM 592 O O . SER A 1 81 ? -6.705 2.185 21.394 1.00 66.75 81 SER A O 1
ATOM 594 N N . ALA A 1 82 ? -5.951 4.251 21.918 1.00 57.41 82 ALA A N 1
ATOM 595 C CA . ALA A 1 82 ? -5.790 4.011 23.353 1.00 57.41 82 ALA A CA 1
ATOM 596 C C . ALA A 1 82 ? -7.138 3.814 24.059 1.00 57.41 82 ALA A C 1
ATOM 598 O O . ALA A 1 82 ? -8.128 4.435 23.606 1.00 57.41 82 ALA A O 1
#

Organism: NCBI:txid2803784